Protein AF-A0AAW2SGB9-F1 (afdb_monomer)

Mean predicted aligned error: 7.98 Å

Organism: NCBI:txid2727402

pLDDT: mean 85.27, std 16.27, range [33.34, 97.31]

Structure (mmCIF, N/CA/C/O backbone):
data_AF-A0AAW2SGB9-F1
#
_entry.id   AF-A0AAW2SGB9-F1
#
loop_
_atom_site.group_PDB
_atom_site.id
_atom_site.type_symbol
_atom_site.label_atom_id
_atom_site.label_alt_id
_atom_site.label_comp_id
_atom_site.label_asym_id
_atom_site.label_entity_id
_atom_site.label_seq_id
_atom_site.pdbx_PDB_ins_code
_atom_site.Cartn_x
_atom_site.Cartn_y
_atom_site.Cartn_z
_atom_site.occupancy
_atom_site.B_iso_or_equiv
_atom_site.auth_seq_id
_atom_site.auth_comp_id
_atom_site.auth_asym_id
_atom_site.auth_atom_id
_atom_site.pdbx_PDB_model_num
ATOM 1 N N . MET A 1 1 ? -11.521 -12.055 -14.749 1.00 86.00 1 MET A N 1
ATOM 2 C CA . MET A 1 1 ? -11.370 -11.417 -13.420 1.00 86.00 1 MET A CA 1
ATOM 3 C C . MET A 1 1 ? -11.632 -12.453 -12.342 1.00 86.00 1 MET A C 1
ATOM 5 O O . MET A 1 1 ? -12.581 -13.210 -12.494 1.00 86.00 1 MET A O 1
ATOM 9 N N . ILE A 1 2 ? -10.814 -12.490 -11.291 1.00 93.00 2 ILE A N 1
ATOM 10 C CA . ILE A 1 2 ? -10.894 -13.455 -10.181 1.00 93.00 2 ILE A CA 1
ATOM 11 C C . ILE A 1 2 ? -11.077 -12.679 -8.872 1.00 93.00 2 ILE A C 1
ATOM 13 O O . ILE A 1 2 ? -10.474 -11.621 -8.699 1.00 93.00 2 ILE A O 1
ATOM 17 N N . SER A 1 3 ? -11.921 -13.174 -7.966 1.00 95.06 3 SER A N 1
ATOM 18 C CA . SER A 1 3 ? -12.119 -12.571 -6.642 1.00 95.06 3 SER A CA 1
ATOM 19 C C . SER A 1 3 ? -11.087 -13.114 -5.659 1.00 95.06 3 SER A C 1
ATOM 21 O O . SER A 1 3 ? -11.082 -14.310 -5.384 1.00 95.06 3 SER A O 1
ATOM 23 N N . LEU A 1 4 ? -10.241 -12.243 -5.113 1.00 95.56 4 LEU A N 1
ATOM 24 C CA . LEU A 1 4 ? -9.218 -12.602 -4.131 1.00 95.56 4 LEU A CA 1
ATOM 25 C C . LEU A 1 4 ? -9.355 -11.727 -2.884 1.00 95.56 4 LEU A C 1
ATOM 27 O O . LEU A 1 4 ? -9.757 -10.562 -2.964 1.00 95.56 4 LEU A O 1
ATOM 31 N N . ALA A 1 5 ? -9.008 -12.297 -1.732 1.00 96.25 5 ALA A N 1
ATOM 32 C CA . ALA A 1 5 ? -8.895 -11.548 -0.490 1.00 96.25 5 ALA A CA 1
ATOM 33 C C . ALA A 1 5 ? -7.574 -10.771 -0.491 1.00 96.25 5 ALA A C 1
ATOM 35 O O . ALA A 1 5 ? -6.503 -11.368 -0.590 1.00 96.25 5 ALA A O 1
ATOM 36 N N . LEU A 1 6 ? -7.650 -9.446 -0.366 1.00 95.88 6 LEU A N 1
ATOM 37 C CA . LEU A 1 6 ? -6.490 -8.601 -0.104 1.00 95.88 6 LEU A CA 1
ATOM 38 C C . LEU A 1 6 ? -6.520 -8.174 1.357 1.00 95.88 6 LEU A C 1
ATOM 40 O O . LEU A 1 6 ? -7.526 -7.635 1.819 1.00 95.88 6 LEU A O 1
ATOM 44 N N . THR A 1 7 ? -5.409 -8.370 2.055 1.00 96.06 7 THR A N 1
ATOM 45 C CA . THR A 1 7 ? -5.216 -7.935 3.438 1.00 96.06 7 THR A CA 1
ATOM 46 C C . THR A 1 7 ? -4.153 -6.846 3.487 1.00 96.06 7 THR A C 1
ATOM 48 O O . THR A 1 7 ? -3.061 -7.030 2.955 1.00 96.06 7 THR A O 1
ATOM 51 N N . LEU A 1 8 ? -4.469 -5.718 4.124 1.00 95.12 8 LEU A N 1
ATOM 52 C CA . LEU A 1 8 ? -3.550 -4.606 4.359 1.00 95.12 8 LEU A CA 1
ATOM 53 C C . LEU A 1 8 ? -3.314 -4.404 5.858 1.00 95.12 8 LEU A C 1
ATOM 55 O O . LEU A 1 8 ? -4.223 -4.584 6.673 1.00 95.12 8 LEU A O 1
ATOM 59 N N . GLY A 1 9 ? -2.093 -3.979 6.185 1.00 92.88 9 GLY A N 1
ATOM 60 C CA . GLY A 1 9 ? -1.633 -3.722 7.547 1.00 92.88 9 GLY A CA 1
ATOM 61 C C . GLY A 1 9 ? -1.335 -4.981 8.355 1.00 92.88 9 GLY A C 1
ATOM 62 O O . GLY A 1 9 ? -1.449 -6.114 7.885 1.00 92.88 9 GLY A O 1
ATOM 63 N N . THR A 1 10 ? -0.948 -4.750 9.601 1.00 91.81 10 THR A N 1
ATOM 64 C CA . THR A 1 10 ? -0.677 -5.769 10.616 1.00 91.81 10 THR A CA 1
ATOM 65 C C . THR A 1 10 ? -1.629 -5.574 11.790 1.00 91.81 10 THR A C 1
ATOM 67 O O . THR A 1 10 ? -2.245 -4.519 11.926 1.00 91.81 10 THR A O 1
ATOM 70 N N . GLU A 1 11 ? -1.773 -6.578 12.653 1.00 91.81 11 GLU A N 1
ATOM 71 C CA . GLU A 1 11 ? -2.553 -6.406 13.884 1.00 91.81 11 GLU A CA 1
ATOM 72 C C . GLU A 1 11 ? -1.978 -5.252 14.735 1.00 91.81 11 GLU A C 1
ATOM 74 O O . GLU A 1 11 ? -0.753 -5.088 14.770 1.00 91.81 11 GLU A O 1
ATOM 79 N N . PRO A 1 12 ? -2.823 -4.428 15.389 1.00 92.12 12 PRO A N 1
ATOM 80 C CA . PRO A 1 12 ? -4.289 -4.528 15.511 1.00 92.12 12 PRO A CA 1
ATOM 81 C C . PRO A 1 12 ? -5.089 -3.809 14.402 1.00 92.12 12 PRO A C 1
ATOM 83 O O . PRO A 1 12 ? -6.316 -3.756 14.446 1.00 92.12 12 PRO A O 1
ATOM 86 N N . THR A 1 13 ? -4.421 -3.210 13.414 1.00 94.75 13 THR A N 1
ATOM 87 C CA . THR A 1 13 ? -5.037 -2.377 12.362 1.00 94.75 13 THR A CA 1
ATOM 88 C C . THR A 1 13 ? -5.090 -3.096 11.015 1.00 94.75 13 THR A C 1
ATOM 90 O O . THR A 1 13 ? -5.010 -2.489 9.943 1.00 94.75 13 THR A O 1
ATOM 93 N N . ARG A 1 14 ? -5.241 -4.423 11.055 1.00 95.00 14 ARG A N 1
ATOM 94 C CA . ARG A 1 14 ? -5.366 -5.261 9.866 1.00 95.00 14 ARG A CA 1
ATOM 95 C C . ARG A 1 14 ? -6.764 -5.123 9.273 1.00 95.00 14 ARG A C 1
ATOM 97 O O . ARG A 1 14 ? -7.767 -5.187 9.981 1.00 95.00 14 ARG A O 1
ATOM 104 N N . ARG A 1 15 ? -6.853 -4.998 7.949 1.00 95.38 15 ARG A N 1
ATOM 105 C CA . ARG A 1 15 ? -8.132 -4.992 7.227 1.00 95.38 15 ARG A CA 1
ATOM 106 C C . ARG A 1 15 ? -8.055 -5.890 6.007 1.00 95.38 15 ARG A C 1
ATOM 108 O O . ARG A 1 15 ? -7.079 -5.842 5.267 1.00 95.38 15 ARG A O 1
ATOM 115 N N . THR A 1 16 ? -9.105 -6.675 5.782 1.00 96.38 16 THR A N 1
ATOM 116 C CA . THR A 1 16 ? -9.216 -7.572 4.626 1.00 96.38 16 THR A CA 1
ATOM 117 C C . THR A 1 16 ? -10.459 -7.230 3.817 1.00 96.38 16 THR A C 1
ATOM 119 O O . THR A 1 16 ? -11.523 -6.993 4.387 1.00 96.38 16 THR A O 1
ATOM 122 N N . CYS A 1 17 ? -10.334 -7.188 2.493 1.00 95.12 17 CYS A N 1
ATOM 123 C CA . CYS A 1 17 ? -11.444 -6.950 1.574 1.00 95.12 17 CYS A CA 1
ATOM 124 C C . CYS A 1 17 ? -11.392 -7.939 0.406 1.00 95.12 17 CYS A C 1
ATOM 126 O O . CYS A 1 17 ? -10.319 -8.238 -0.118 1.00 95.12 17 CYS A O 1
ATOM 128 N N . MET A 1 18 ? -12.561 -8.421 -0.019 1.00 96.94 18 MET A N 1
ATOM 129 C CA . MET A 1 18 ? -12.702 -9.217 -1.238 1.00 96.94 18 MET A CA 1
ATOM 130 C C . MET A 1 18 ? -12.755 -8.286 -2.445 1.00 96.94 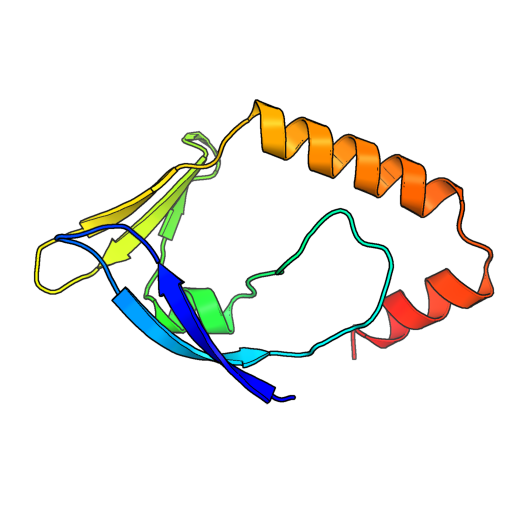18 MET A C 1
ATOM 132 O O . MET A 1 18 ? -13.646 -7.443 -2.540 1.00 96.94 18 MET A O 1
ATOM 136 N N . LEU A 1 19 ? -11.807 -8.437 -3.368 1.00 95.19 19 LEU A N 1
ATOM 137 C CA . LEU A 1 19 ? -11.667 -7.575 -4.539 1.00 95.19 19 LEU A CA 1
ATOM 138 C C . LEU A 1 19 ? -11.520 -8.405 -5.810 1.00 95.19 19 LEU A C 1
ATOM 140 O O . LEU A 1 19 ? -11.012 -9.524 -5.788 1.00 95.19 19 LEU A O 1
ATOM 144 N N . LYS A 1 20 ? -11.969 -7.842 -6.933 1.00 93.62 20 LYS A N 1
ATOM 145 C CA . LYS A 1 20 ? -11.801 -8.450 -8.254 1.00 93.62 20 LYS A CA 1
ATOM 146 C C . LYS A 1 20 ? -10.464 -8.012 -8.842 1.00 93.62 20 LYS A C 1
ATOM 148 O O . LYS A 1 20 ? -10.243 -6.819 -9.026 1.00 93.62 20 LYS A O 1
ATOM 153 N N . PHE A 1 21 ? -9.616 -8.977 -9.174 1.00 91.69 21 PHE A N 1
ATOM 154 C CA . PHE A 1 21 ? -8.329 -8.761 -9.823 1.00 91.69 21 PHE A CA 1
ATOM 155 C C . PHE A 1 21 ? -8.331 -9.310 -11.250 1.00 91.69 21 PHE A C 1
ATOM 157 O O . PHE A 1 21 ? -8.979 -10.317 -11.566 1.00 91.69 21 PHE A O 1
ATOM 164 N N . LEU A 1 22 ? -7.577 -8.641 -12.117 1.00 94.12 22 LEU A N 1
ATOM 165 C CA . LEU A 1 22 ? -7.121 -9.211 -13.374 1.00 94.12 22 LEU A CA 1
ATOM 166 C C . LEU A 1 22 ? -5.785 -9.904 -13.099 1.00 94.12 22 LEU A C 1
ATOM 168 O O . LEU A 1 22 ? -4.850 -9.263 -12.630 1.00 94.12 22 LEU A O 1
ATOM 172 N N . VAL A 1 23 ? -5.720 -11.207 -13.361 1.00 91.50 23 VAL A N 1
ATOM 173 C CA . VAL A 1 23 ? -4.474 -11.970 -13.273 1.00 91.50 23 VAL A CA 1
ATOM 174 C C . VAL A 1 23 ? -3.886 -12.024 -14.671 1.00 91.50 23 VAL A C 1
ATOM 176 O O . VAL A 1 23 ? -4.570 -12.431 -15.609 1.00 91.50 23 VAL A O 1
ATOM 179 N N . VAL A 1 24 ? -2.646 -11.569 -14.795 1.00 90.69 24 VAL A N 1
ATOM 180 C CA . VAL A 1 24 ? -1.911 -11.526 -16.054 1.00 90.69 24 VAL A CA 1
ATOM 181 C C . VAL A 1 24 ? -0.613 -12.288 -15.843 1.00 90.69 24 VAL A C 1
ATOM 183 O O . VAL A 1 24 ? 0.130 -11.984 -14.913 1.00 90.69 24 VAL A O 1
ATOM 186 N N . ASP A 1 25 ? -0.358 -13.277 -16.693 1.00 90.44 25 ASP A N 1
ATOM 187 C CA . ASP A 1 25 ? 0.879 -14.055 -16.675 1.00 90.44 25 ASP A CA 1
ATOM 188 C C . ASP A 1 25 ? 1.920 -13.373 -17.570 1.00 90.44 25 ASP A C 1
ATOM 190 O O . ASP A 1 25 ? 2.059 -13.683 -18.753 1.00 90.44 25 ASP A O 1
ATOM 194 N N . VAL A 1 26 ? 2.565 -12.336 -17.028 1.00 86.81 26 VAL A N 1
ATOM 195 C CA . VAL A 1 26 ? 3.609 -11.571 -17.722 1.00 86.81 26 VAL A CA 1
ATOM 196 C C . VAL A 1 26 ? 4.811 -11.332 -16.811 1.00 86.81 26 VAL A C 1
ATOM 198 O O . VAL A 1 26 ? 4.633 -11.061 -15.619 1.00 86.81 26 VAL A O 1
ATOM 201 N N . PRO A 1 27 ? 6.041 -11.333 -17.359 1.00 84.19 27 PRO A N 1
ATOM 202 C CA . PRO A 1 27 ? 7.215 -10.880 -16.627 1.00 84.19 27 PRO A CA 1
ATOM 203 C C . PRO A 1 27 ? 7.064 -9.404 -16.229 1.00 84.19 27 PRO A C 1
ATOM 205 O O . PRO A 1 27 ? 7.135 -8.496 -17.064 1.00 84.19 27 PRO A O 1
ATOM 208 N N . SER A 1 28 ? 6.859 -9.164 -14.936 1.00 84.38 28 SER A N 1
ATOM 209 C CA . SER A 1 28 ? 6.668 -7.840 -14.346 1.00 84.38 28 SER A CA 1
ATOM 210 C C . SER A 1 28 ? 7.529 -7.693 -13.096 1.00 84.38 28 SER A C 1
ATOM 212 O O . SER A 1 28 ? 7.735 -8.652 -12.359 1.00 84.38 28 SER A O 1
ATOM 214 N N . ALA A 1 29 ? 8.004 -6.474 -12.836 1.00 87.50 29 ALA A N 1
ATOM 215 C CA . ALA A 1 29 ? 8.672 -6.137 -11.577 1.00 87.50 29 ALA A CA 1
ATOM 216 C C . ALA A 1 29 ? 7.684 -5.972 -10.402 1.00 87.50 29 ALA A C 1
ATOM 218 O O . ALA A 1 29 ? 8.095 -5.727 -9.267 1.00 87.50 29 ALA A O 1
ATOM 219 N N . TYR A 1 30 ? 6.379 -6.064 -10.679 1.00 85.94 30 TYR A N 1
ATOM 220 C CA . TYR A 1 30 ? 5.300 -5.902 -9.714 1.00 85.94 30 TYR A CA 1
ATOM 221 C C . TYR A 1 30 ? 4.451 -7.166 -9.643 1.00 85.94 30 TYR A C 1
ATOM 223 O O . TYR A 1 30 ? 3.947 -7.635 -10.662 1.00 85.94 30 TYR A O 1
ATOM 231 N N . ASN A 1 31 ? 4.216 -7.645 -8.421 1.00 88.62 31 ASN A N 1
ATOM 232 C CA . ASN A 1 31 ? 3.325 -8.780 -8.166 1.00 88.62 31 ASN A CA 1
ATOM 233 C C . ASN A 1 31 ? 1.843 -8.382 -8.228 1.00 88.62 31 ASN A C 1
ATOM 235 O O . ASN A 1 31 ? 0.998 -9.181 -8.613 1.00 88.62 31 ASN A O 1
ATOM 239 N N . VAL A 1 32 ? 1.513 -7.153 -7.810 1.0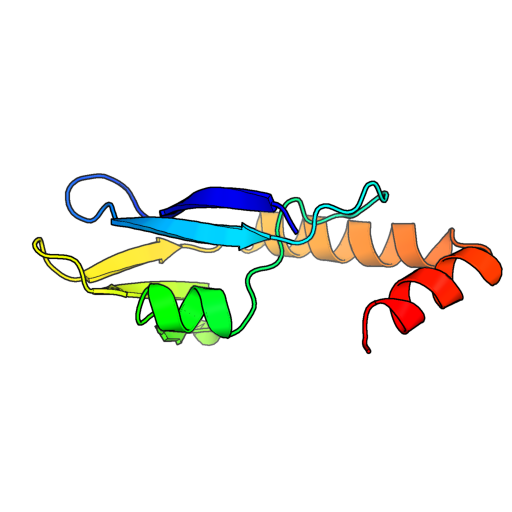0 90.94 32 VAL A N 1
ATOM 240 C CA . VAL A 1 32 ? 0.138 -6.641 -7.746 1.00 90.94 32 VAL A CA 1
ATOM 241 C C . VAL A 1 32 ? 0.139 -5.139 -8.024 1.00 90.94 32 VAL A C 1
ATOM 243 O O . VAL A 1 32 ? 0.964 -4.407 -7.479 1.00 90.94 32 VAL A O 1
ATOM 246 N N . ILE A 1 33 ? -0.823 -4.671 -8.822 1.00 91.88 33 ILE A N 1
ATOM 247 C CA . ILE A 1 33 ? -1.079 -3.246 -9.062 1.00 91.88 33 ILE A CA 1
ATOM 248 C C . ILE A 1 33 ? -2.437 -2.896 -8.452 1.00 91.88 33 ILE A C 1
ATOM 250 O O . ILE A 1 33 ? -3.472 -3.437 -8.842 1.00 91.88 33 ILE A O 1
ATOM 254 N N . LEU A 1 34 ? -2.440 -1.990 -7.474 1.00 93.44 34 LEU A N 1
ATOM 255 C CA . LEU A 1 34 ? -3.657 -1.553 -6.793 1.00 93.44 34 LEU A CA 1
ATOM 256 C C . LEU A 1 34 ? -4.196 -0.283 -7.449 1.00 93.44 34 LEU A C 1
ATOM 258 O O . LEU A 1 34 ? -3.642 0.802 -7.292 1.00 93.44 34 LEU A O 1
ATOM 262 N N . GLY A 1 35 ? -5.294 -0.425 -8.188 1.00 92.69 35 GLY A N 1
ATOM 263 C CA . GLY A 1 35 ? -5.994 0.707 -8.787 1.00 92.69 35 GLY A CA 1
ATOM 264 C C . GLY A 1 35 ? -6.917 1.445 -7.810 1.00 92.69 35 GLY A C 1
ATOM 265 O O . GLY A 1 35 ? -7.125 1.041 -6.663 1.00 92.69 35 GLY A O 1
ATOM 266 N N . ARG A 1 36 ? -7.563 2.501 -8.317 1.00 94.75 36 ARG A N 1
ATOM 267 C CA . ARG A 1 36 ? -8.571 3.294 -7.586 1.00 94.75 36 ARG A CA 1
ATOM 268 C C . ARG A 1 36 ? -9.701 2.465 -6.952 1.00 94.75 36 ARG A C 1
ATOM 270 O O . ARG A 1 36 ? -10.044 2.770 -5.814 1.00 94.75 36 ARG A O 1
ATOM 277 N N . PRO A 1 37 ? -10.267 1.420 -7.598 1.00 93.88 37 PRO A N 1
ATOM 278 C CA . PRO A 1 37 ? -11.323 0.615 -6.978 1.00 93.88 37 PRO A CA 1
ATOM 279 C C . PRO A 1 37 ? -10.886 -0.021 -5.654 1.00 93.88 37 PRO A C 1
ATOM 281 O O . PRO A 1 37 ? -11.620 0.033 -4.670 1.00 93.88 37 PRO A O 1
ATOM 284 N N . THR A 1 38 ? -9.665 -0.558 -5.611 1.00 94.62 38 THR A N 1
ATOM 285 C CA . THR A 1 38 ? -9.077 -1.134 -4.399 1.00 94.62 38 THR A CA 1
ATOM 286 C C . THR A 1 38 ? -8.874 -0.067 -3.331 1.00 94.62 38 THR A C 1
ATOM 288 O O . THR A 1 38 ? -9.307 -0.248 -2.197 1.00 94.62 38 THR A O 1
ATOM 291 N N . LEU A 1 39 ? -8.271 1.070 -3.690 1.00 95.62 39 LEU A N 1
ATOM 292 C CA . LEU A 1 39 ? -8.047 2.168 -2.745 1.00 95.62 39 LEU A CA 1
ATOM 293 C C . LEU A 1 39 ? -9.363 2.679 -2.145 1.00 95.62 39 LEU A C 1
ATOM 295 O O . LEU A 1 39 ? -9.446 2.869 -0.935 1.00 95.62 39 LEU A O 1
ATOM 299 N N . ASN A 1 40 ? -10.415 2.801 -2.956 1.00 95.75 40 ASN A N 1
ATOM 300 C CA . ASN A 1 40 ? -11.742 3.202 -2.493 1.00 95.75 40 ASN A CA 1
ATOM 301 C C . ASN A 1 40 ? -12.366 2.164 -1.552 1.00 95.75 40 ASN A C 1
ATOM 303 O O . ASN A 1 40 ? -12.944 2.541 -0.535 1.00 95.75 40 ASN A O 1
ATOM 307 N N . ALA A 1 41 ? -12.214 0.867 -1.839 1.00 95.81 41 ALA A N 1
ATOM 308 C CA . ALA A 1 41 ? -12.717 -0.199 -0.971 1.00 95.81 41 ALA A CA 1
ATOM 309 C C . ALA A 1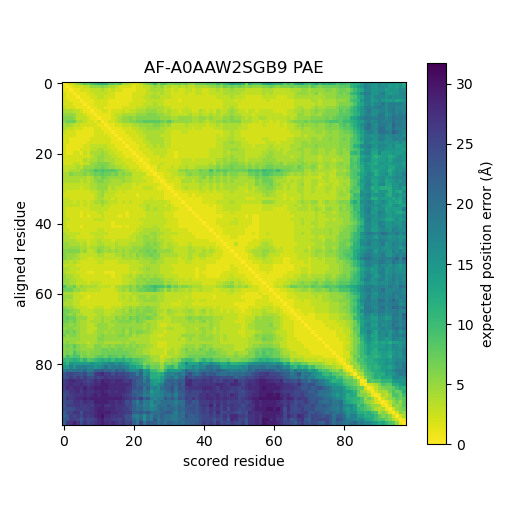 41 ? -12.075 -0.172 0.426 1.00 95.81 41 ALA A C 1
ATOM 311 O O . ALA A 1 41 ? -12.739 -0.452 1.425 1.00 95.81 41 ALA A O 1
ATOM 312 N N . PHE A 1 42 ? -10.801 0.219 0.507 1.00 96.00 42 PHE A N 1
ATOM 313 C CA . PHE A 1 42 ? -10.097 0.423 1.772 1.00 96.00 42 PHE A CA 1
ATOM 314 C C . PHE A 1 42 ? -10.281 1.821 2.367 1.00 96.00 42 PHE A C 1
ATOM 316 O O . PHE A 1 42 ? -9.833 2.039 3.486 1.00 96.00 42 PHE A O 1
ATOM 323 N N . GLN A 1 43 ? -10.928 2.757 1.661 1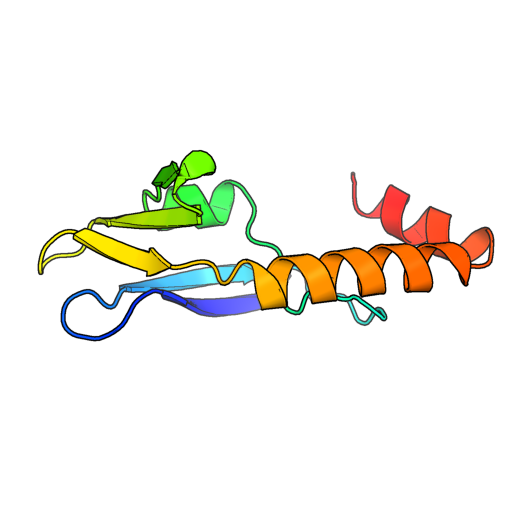.00 96.56 43 GLN A N 1
ATOM 324 C CA . GLN A 1 43 ? -10.934 4.187 2.005 1.00 96.56 43 GLN A CA 1
ATOM 325 C C . GLN A 1 43 ? -9.506 4.706 2.251 1.00 96.56 43 GLN A C 1
ATOM 327 O O . GLN A 1 43 ? -9.233 5.438 3.203 1.00 96.56 43 GLN A O 1
ATOM 332 N N . ALA A 1 44 ? -8.576 4.238 1.418 1.00 96.44 44 ALA A N 1
ATOM 333 C CA . ALA A 1 44 ? -7.159 4.453 1.604 1.00 96.44 44 ALA A CA 1
ATOM 334 C C . ALA A 1 44 ? -6.728 5.837 1.105 1.00 96.44 44 ALA A C 1
ATOM 336 O O . ALA A 1 44 ? -7.129 6.284 0.030 1.00 96.44 44 ALA A O 1
A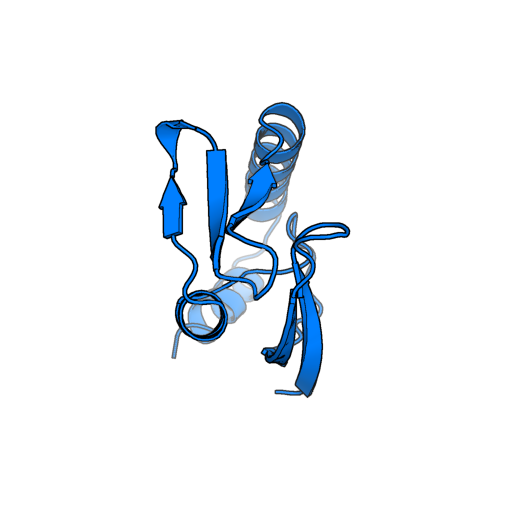TOM 337 N N . VAL A 1 45 ? -5.838 6.476 1.857 1.00 95.81 45 VAL A N 1
ATOM 338 C CA . VAL A 1 45 ? -5.167 7.722 1.494 1.00 95.81 45 VAL A CA 1
ATOM 339 C C . VAL A 1 45 ? -3.687 7.433 1.303 1.00 95.81 45 VAL A C 1
ATOM 341 O O . VAL A 1 45 ? -3.017 6.920 2.200 1.00 95.81 45 VAL A O 1
ATOM 344 N N . ILE A 1 46 ? -3.172 7.777 0.126 1.00 95.25 46 ILE A N 1
ATOM 345 C CA . ILE A 1 46 ? -1.764 7.604 -0.211 1.00 95.25 46 ILE A CA 1
ATOM 346 C C . ILE A 1 46 ? -1.038 8.930 -0.012 1.00 95.25 46 ILE A C 1
ATOM 348 O O . ILE A 1 46 ? -1.365 9.937 -0.634 1.00 95.25 46 ILE A O 1
ATOM 352 N N . SER A 1 47 ? -0.001 8.909 0.814 1.00 94.12 47 SER A N 1
ATOM 353 C CA . SER A 1 47 ? 0.958 9.994 0.953 1.00 94.12 47 SER A CA 1
ATOM 354 C C . SER A 1 47 ? 2.245 9.611 0.230 1.00 94.12 47 SER A C 1
ATOM 356 O O . SER A 1 47 ? 3.059 8.863 0.772 1.00 94.12 47 SER A O 1
ATOM 358 N N . MET A 1 48 ? 2.456 10.171 -0.962 1.00 88.56 48 MET A N 1
ATOM 359 C CA . MET A 1 48 ? 3.665 9.930 -1.762 1.00 88.56 48 MET A CA 1
ATOM 360 C C . MET A 1 48 ? 4.926 10.440 -1.074 1.00 88.56 48 MET A C 1
ATOM 362 O O . MET A 1 48 ? 5.907 9.709 -1.009 1.00 88.56 48 MET A O 1
ATOM 366 N N . TYR A 1 49 ? 4.865 11.636 -0.481 1.00 91.00 49 TYR A N 1
ATOM 367 C CA . TYR A 1 49 ? 6.002 12.239 0.218 1.00 91.00 49 TYR A CA 1
ATOM 368 C C . TYR A 1 49 ? 6.545 11.335 1.336 1.00 91.00 49 TYR A C 1
ATOM 370 O O . TYR A 1 49 ? 7.740 11.086 1.418 1.00 91.00 49 TYR A O 1
ATOM 378 N N . HIS A 1 50 ? 5.652 10.782 2.160 1.00 91.25 50 HIS A N 1
ATOM 379 C CA . HIS A 1 50 ? 6.030 9.861 3.238 1.00 91.25 50 HIS A CA 1
ATOM 380 C C . HIS A 1 50 ? 6.105 8.386 2.803 1.00 91.25 50 HIS A C 1
ATOM 382 O O . HIS A 1 50 ? 6.384 7.527 3.635 1.00 91.25 50 HIS A O 1
ATOM 388 N N . MET A 1 51 ? 5.801 8.079 1.535 1.00 92.69 51 MET A N 1
ATOM 389 C CA . MET A 1 51 ? 5.633 6.716 1.016 1.00 92.69 51 MET A CA 1
ATOM 390 C C . MET A 1 51 ? 4.743 5.838 1.909 1.00 92.69 51 MET A C 1
ATOM 392 O O . MET A 1 51 ? 5.085 4.704 2.226 1.00 92.69 5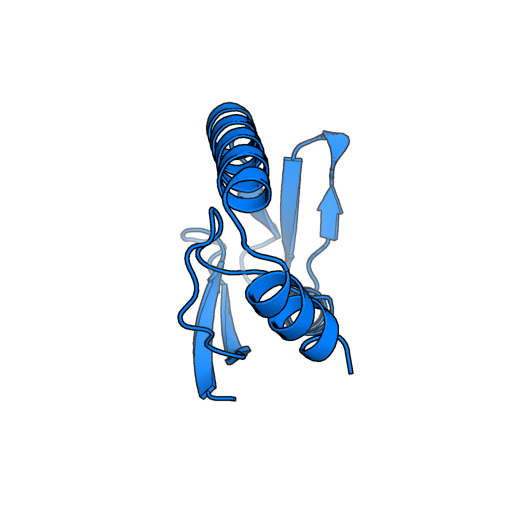1 MET A O 1
ATOM 396 N N . LYS A 1 52 ? 3.598 6.370 2.339 1.00 94.56 52 LYS A N 1
ATOM 397 C CA . LYS A 1 52 ? 2.670 5.698 3.259 1.00 94.56 52 LYS A CA 1
ATOM 398 C C . LYS A 1 52 ? 1.291 5.572 2.642 1.00 94.56 52 LYS A C 1
ATOM 400 O O . LYS A 1 52 ? 0.788 6.529 2.056 1.00 94.56 52 LYS A O 1
ATOM 405 N N . LEU A 1 53 ? 0.656 4.425 2.835 1.00 95.56 53 LEU A N 1
ATOM 406 C CA . LEU A 1 53 ? -0.760 4.215 2.554 1.00 95.56 53 LEU A CA 1
ATOM 407 C C . LEU A 1 53 ? -1.486 4.050 3.887 1.00 95.56 53 LEU A C 1
ATOM 409 O O . LEU A 1 53 ? -1.158 3.155 4.659 1.00 95.56 53 LEU A O 1
ATOM 413 N N . LYS A 1 54 ? -2.453 4.922 4.164 1.00 97.00 54 LYS A N 1
ATOM 414 C CA . LYS A 1 54 ? -3.257 4.899 5.390 1.00 97.00 54 LYS A CA 1
ATOM 415 C C . LYS A 1 54 ? -4.682 4.494 5.085 1.00 97.00 54 LYS A C 1
ATOM 417 O O . LYS A 1 54 ? -5.204 4.886 4.051 1.00 97.00 54 LYS A O 1
ATOM 422 N N . PHE A 1 55 ? -5.319 3.754 5.979 1.00 97.31 55 PHE A N 1
ATOM 423 C CA . PHE A 1 55 ? -6.704 3.321 5.816 1.00 97.31 55 PHE A CA 1
ATOM 424 C C . PHE A 1 55 ? -7.397 3.204 7.179 1.00 97.31 55 PHE A C 1
ATOM 426 O O . PHE A 1 55 ? -6.756 2.836 8.165 1.00 97.31 55 PHE A O 1
ATOM 433 N N . PRO A 1 56 ? -8.697 3.517 7.275 1.00 96.94 56 PRO A N 1
ATOM 434 C CA . PRO A 1 56 ? -9.437 3.357 8.516 1.00 96.94 56 PRO A CA 1
ATOM 435 C C . PRO A 1 56 ? -9.696 1.878 8.822 1.00 96.94 56 PRO A C 1
ATOM 437 O O . PRO A 1 56 ? -10.029 1.076 7.938 1.00 96.94 56 PRO A O 1
ATOM 440 N N . THR A 1 57 ? -9.589 1.542 10.104 1.00 96.06 57 THR A N 1
ATOM 441 C CA . THR A 1 57 ? -9.951 0.254 10.704 1.00 96.06 57 THR A CA 1
ATOM 442 C C . THR A 1 57 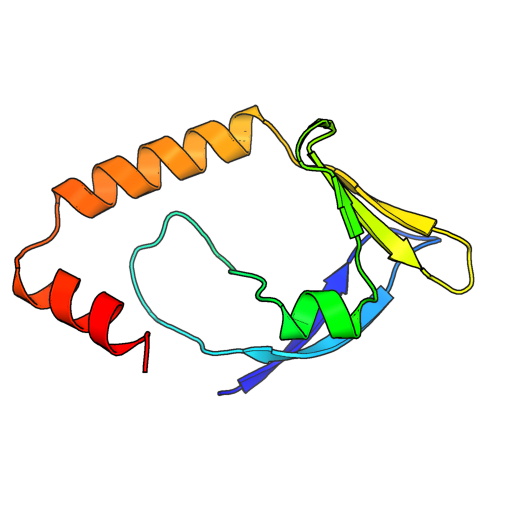? -10.708 0.482 12.017 1.00 96.06 57 THR A C 1
ATOM 444 O O . THR A 1 57 ? -10.604 1.568 12.591 1.00 96.06 57 THR A O 1
ATOM 447 N N . PRO A 1 58 ? -11.446 -0.515 12.540 1.00 92.38 58 PRO A N 1
ATOM 448 C CA . PRO A 1 58 ? -12.102 -0.388 13.844 1.00 92.38 58 PRO A CA 1
ATOM 449 C C . PRO A 1 58 ? -11.131 -0.083 14.998 1.00 92.38 58 PRO A C 1
ATOM 451 O O . PRO A 1 58 ? -11.517 0.567 15.962 1.00 92.38 58 PRO A O 1
ATOM 454 N N . GLY A 1 59 ? -9.868 -0.516 14.885 1.00 90.44 59 GLY A N 1
ATOM 455 C CA . GLY A 1 59 ? -8.806 -0.270 15.867 1.00 90.44 59 GLY A CA 1
ATOM 456 C C . GLY A 1 59 ? -8.030 1.038 15.668 1.00 90.44 59 GLY A C 1
ATOM 457 O O . GLY A 1 59 ? -7.021 1.244 16.335 1.00 90.44 59 GLY A O 1
ATOM 458 N N . GLY A 1 60 ? -8.447 1.905 14.738 1.00 94.75 60 GLY A N 1
ATOM 459 C CA . GLY A 1 60 ? -7.759 3.154 14.405 1.00 94.75 60 GLY A CA 1
ATOM 460 C C . GLY A 1 60 ? -7.287 3.197 12.952 1.00 94.75 60 GLY A C 1
ATOM 461 O O . GLY A 1 60 ? -7.899 2.612 12.059 1.00 94.75 60 GLY A O 1
ATOM 462 N N . VAL A 1 61 ? -6.199 3.914 12.681 1.00 96.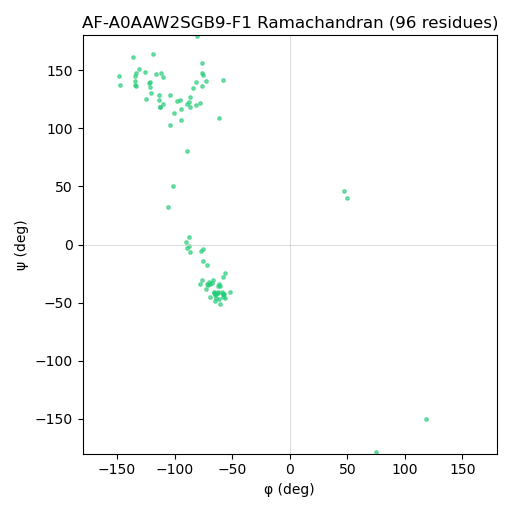19 61 VAL A N 1
ATOM 463 C CA . VAL A 1 61 ? -5.670 4.064 11.317 1.00 96.19 61 VAL A CA 1
ATOM 464 C C . VAL A 1 61 ? -4.590 3.017 11.072 1.00 96.19 61 VAL A C 1
ATOM 466 O O . VAL A 1 61 ? -3.548 3.034 11.723 1.00 96.19 61 VAL A O 1
ATOM 469 N N . GLY A 1 62 ? -4.839 2.120 10.120 1.00 96.44 62 GLY A N 1
ATOM 470 C CA . GLY A 1 62 ? -3.830 1.209 9.596 1.00 96.44 62 GLY A CA 1
ATOM 471 C C . GLY A 1 62 ? -2.891 1.929 8.639 1.00 96.44 62 GLY A C 1
ATOM 472 O O . GLY A 1 62 ? -3.292 2.867 7.945 1.00 96.44 62 GLY A O 1
ATOM 473 N N . GLU A 1 63 ? -1.634 1.496 8.608 1.00 95.81 63 GLU A N 1
ATOM 474 C CA . GLU A 1 63 ? -0.598 2.066 7.753 1.00 95.81 63 GLU A CA 1
ATOM 475 C C . GLU A 1 63 ? 0.190 0.953 7.058 1.00 95.81 63 GLU A C 1
ATOM 477 O O . GLU A 1 63 ? 0.563 -0.046 7.670 1.00 95.81 63 GLU A O 1
ATOM 482 N N . VAL A 1 64 ? 0.453 1.142 5.769 1.00 94.56 64 VAL A N 1
ATOM 483 C CA . VAL A 1 64 ? 1.440 0.378 5.010 1.00 94.56 64 VAL A CA 1
ATOM 484 C C . VAL A 1 64 ? 2.568 1.331 4.643 1.00 94.56 64 VAL A C 1
ATOM 486 O O . VAL A 1 64 ? 2.348 2.323 3.942 1.00 94.56 64 VAL A O 1
ATOM 489 N N . GLN A 1 65 ? 3.770 1.030 5.128 1.00 94.44 65 GLN A N 1
ATOM 490 C CA . GLN A 1 65 ? 4.984 1.771 4.810 1.00 94.44 65 GLN A CA 1
ATOM 491 C C . GLN A 1 65 ? 5.607 1.210 3.531 1.00 94.44 65 GLN A C 1
ATOM 493 O O . GLN A 1 65 ? 5.864 0.013 3.421 1.00 94.44 65 GLN A O 1
ATOM 498 N N . GLY A 1 66 ? 5.867 2.084 2.566 1.00 91.81 66 GLY A N 1
ATOM 499 C CA . GLY A 1 66 ? 6.660 1.762 1.391 1.00 91.81 66 GLY A CA 1
ATOM 500 C C . GLY A 1 66 ? 8.147 1.699 1.730 1.00 91.81 66 GLY A C 1
ATOM 501 O O . GLY A 1 66 ? 8.636 2.472 2.556 1.00 91.81 66 GLY A O 1
ATOM 502 N N . ASP A 1 67 ? 8.864 0.807 1.050 1.00 90.69 67 ASP A N 1
ATOM 503 C CA . ASP A 1 67 ? 10.319 0.676 1.125 1.00 90.69 67 ASP A CA 1
ATOM 504 C C . ASP A 1 67 ? 10.956 1.361 -0.104 1.00 90.69 67 ASP A C 1
ATOM 506 O O . ASP A 1 67 ? 10.773 0.886 -1.234 1.00 90.69 67 ASP A O 1
ATOM 510 N N . PRO A 1 68 ? 11.699 2.472 0.072 1.00 87.88 68 PRO A N 1
ATOM 511 C CA . PRO A 1 68 ? 12.353 3.180 -1.028 1.00 87.88 68 PRO A CA 1
ATOM 512 C C . PRO A 1 68 ? 13.378 2.335 -1.790 1.00 87.88 68 PRO A C 1
ATOM 514 O O . PRO A 1 68 ? 13.498 2.466 -3.010 1.00 87.88 68 PRO A O 1
ATOM 517 N N . LEU A 1 69 ? 14.115 1.458 -1.101 1.00 91.25 69 LEU A N 1
ATOM 518 C CA . LEU A 1 69 ? 15.134 0.616 -1.724 1.00 91.25 69 LEU A CA 1
ATOM 519 C C . LEU A 1 69 ? 14.481 -0.434 -2.616 1.00 91.25 69 LEU A C 1
ATOM 521 O O . LEU A 1 69 ? 14.906 -0.612 -3.759 1.00 91.25 69 LEU A O 1
ATOM 525 N N . GLN A 1 70 ? 13.429 -1.091 -2.126 1.00 89.12 70 GLN A N 1
ATOM 526 C CA . GLN A 1 70 ? 12.662 -2.050 -2.928 1.00 89.12 70 GLN A CA 1
ATOM 527 C C . GLN A 1 70 ? 11.952 -1.354 -4.088 1.00 89.12 70 GLN A C 1
ATOM 529 O O . GLN A 1 70 ? 12.030 -1.819 -5.221 1.00 89.12 70 GLN A O 1
ATOM 534 N N . SER A 1 71 ? 11.364 -0.181 -3.846 1.00 87.62 71 SER A N 1
ATOM 535 C CA . SER A 1 71 ? 10.712 0.617 -4.892 1.00 87.62 71 SER A CA 1
ATOM 536 C C . SER A 1 71 ? 11.685 0.966 -6.023 1.00 87.62 71 SER A C 1
ATOM 538 O O . SER A 1 71 ? 11.351 0.828 -7.201 1.00 87.62 71 SER A O 1
ATOM 540 N N . ARG A 1 72 ? 12.923 1.353 -5.683 1.00 90.75 72 ARG A N 1
ATOM 541 C CA . ARG A 1 72 ? 13.974 1.635 -6.669 1.00 90.75 72 ARG A CA 1
ATOM 542 C C . ARG A 1 72 ? 14.395 0.383 -7.438 1.00 90.75 72 ARG A C 1
ATOM 544 O O . ARG A 1 72 ? 14.591 0.470 -8.648 1.00 90.75 72 ARG A O 1
ATOM 551 N N . LYS A 1 73 ? 14.537 -0.763 -6.762 1.00 90.94 73 LYS A N 1
ATOM 552 C CA . LYS A 1 73 ? 14.860 -2.044 -7.413 1.00 90.94 73 LYS A CA 1
ATOM 553 C C . LYS A 1 73 ? 13.777 -2.429 -8.422 1.00 90.94 73 LYS A C 1
ATOM 555 O O . LYS A 1 73 ? 14.110 -2.616 -9.588 1.00 90.94 73 LYS A O 1
ATOM 560 N N . CYS A 1 74 ? 12.507 -2.417 -8.011 1.00 88.31 74 CYS A N 1
ATOM 561 C CA . CYS A 1 74 ? 11.371 -2.692 -8.894 1.00 88.31 74 CYS A CA 1
ATOM 562 C C . CYS A 1 74 ? 11.344 -1.746 -10.100 1.00 88.31 74 CYS A C 1
ATOM 564 O O . CYS A 1 74 ? 11.139 -2.193 -11.223 1.00 88.31 74 CYS A O 1
ATOM 566 N N . TYR A 1 75 ? 11.603 -0.450 -9.902 1.00 89.12 75 TYR A N 1
ATOM 567 C CA . TYR A 1 75 ? 11.659 0.507 -11.010 1.00 89.12 75 TYR A CA 1
ATOM 568 C C . TYR A 1 75 ? 12.770 0.174 -12.019 1.00 89.12 75 TYR A C 1
ATOM 570 O O . TYR A 1 75 ? 12.528 0.140 -13.223 1.00 89.12 75 TYR A O 1
ATOM 578 N N . ILE A 1 76 ? 13.985 -0.117 -11.542 1.00 91.25 76 ILE A N 1
ATOM 579 C CA . ILE A 1 76 ? 15.112 -0.485 -12.412 1.00 91.25 76 ILE A CA 1
ATOM 580 C C . ILE A 1 76 ? 14.808 -1.779 -13.177 1.00 91.25 76 ILE A C 1
ATOM 582 O O . ILE A 1 76 ? 15.107 -1.872 -14.368 1.00 91.25 76 ILE A O 1
ATOM 586 N N . GLU A 1 77 ? 14.212 -2.771 -12.517 1.00 89.38 77 GLU A N 1
ATOM 587 C CA . GLU A 1 77 ? 13.808 -4.025 -13.156 1.00 89.38 77 GLU A CA 1
ATOM 588 C C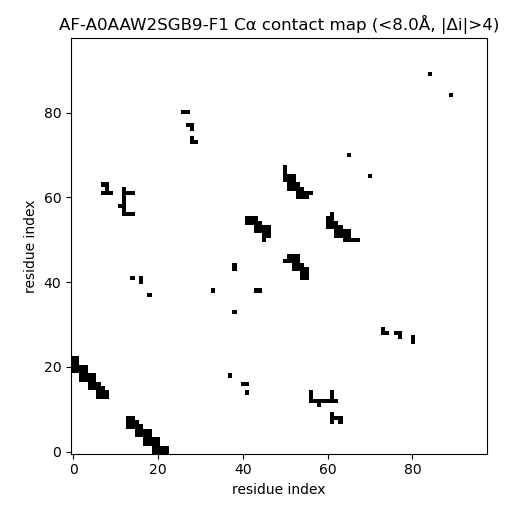 . GLU A 1 77 ? 12.709 -3.814 -14.197 1.00 89.38 77 GLU A C 1
ATOM 590 O O . GLU A 1 77 ? 12.825 -4.334 -15.304 1.00 89.38 77 GLU A O 1
ATOM 595 N N . ALA A 1 78 ? 11.698 -2.995 -13.899 1.00 86.12 78 ALA A N 1
ATOM 596 C CA . ALA A 1 78 ? 10.640 -2.655 -14.846 1.00 86.12 78 ALA A CA 1
ATOM 597 C C . ALA A 1 78 ? 11.211 -2.010 -16.119 1.00 86.12 78 ALA A C 1
ATOM 599 O O . ALA A 1 78 ? 10.864 -2.421 -17.226 1.00 86.12 78 ALA A O 1
ATOM 600 N N . VAL A 1 79 ? 12.142 -1.059 -15.975 1.00 87.00 79 VAL A N 1
ATOM 601 C CA . VAL A 1 79 ? 12.802 -0.392 -17.111 1.00 87.00 79 VAL A CA 1
ATOM 602 C C . VAL A 1 79 ? 13.639 -1.378 -17.931 1.00 87.00 79 VAL A C 1
ATOM 604 O O . VAL A 1 79 ? 13.529 -1.410 -19.156 1.00 87.00 79 VAL A O 1
ATOM 607 N N . ARG A 1 80 ? 14.442 -2.223 -17.273 1.00 85.00 80 ARG A N 1
ATOM 608 C CA . ARG A 1 80 ? 15.263 -3.241 -17.954 1.00 85.00 80 ARG A CA 1
ATOM 609 C C . ARG A 1 80 ? 14.412 -4.258 -18.706 1.00 85.00 80 ARG A C 1
ATOM 611 O O . ARG A 1 80 ? 14.764 -4.648 -19.816 1.00 85.00 80 ARG A O 1
ATOM 618 N N . ASN A 1 81 ? 13.306 -4.687 -18.107 1.00 76.75 81 ASN A N 1
ATOM 619 C CA . ASN A 1 81 ? 12.398 -5.645 -18.722 1.00 76.75 81 ASN A CA 1
ATOM 620 C C . ASN A 1 81 ? 11.636 -5.011 -19.890 1.00 76.75 81 ASN A C 1
ATOM 622 O O . ASN A 1 81 ? 11.446 -5.675 -20.902 1.00 76.75 81 ASN A O 1
ATOM 626 N N . GLY A 1 82 ? 11.283 -3.724 -19.807 1.00 68.25 82 GLY A N 1
ATOM 627 C CA . GLY A 1 82 ? 10.693 -2.975 -20.919 1.00 68.25 82 GLY A CA 1
ATOM 628 C C . GLY A 1 82 ? 11.620 -2.850 -22.134 1.00 68.25 82 GLY A C 1
ATOM 629 O O . GLY A 1 82 ? 11.158 -2.951 -23.265 1.00 68.25 82 GLY A O 1
ATOM 630 N N . GLN A 1 83 ? 12.932 -2.711 -21.918 1.00 60.03 83 GLN A N 1
ATOM 631 C CA . GLN A 1 83 ? 13.934 -2.635 -22.994 1.00 60.03 83 GLN A CA 1
ATOM 632 C C . GLN A 1 83 ? 14.186 -3.969 -23.716 1.00 60.03 83 GLN A C 1
ATOM 634 O O . GLN A 1 83 ? 14.747 -3.970 -24.808 1.00 60.03 83 GLN A O 1
ATOM 639 N N . LYS A 1 84 ? 13.788 -5.103 -23.126 1.00 55.12 84 LYS A N 1
ATOM 640 C CA . LYS A 1 84 ? 13.948 -6.441 -23.724 1.00 55.12 84 LYS A CA 1
ATOM 641 C C . LYS A 1 84 ? 12.768 -6.875 -24.603 1.00 55.12 84 LYS A C 1
ATOM 643 O O . LYS A 1 84 ? 12.828 -7.962 -25.170 1.00 55.12 84 LYS A O 1
ATOM 648 N N . ARG A 1 85 ? 11.704 -6.073 -24.701 1.00 56.50 85 ARG A N 1
ATOM 649 C CA . ARG A 1 85 ? 10.455 -6.476 -25.366 1.00 56.50 85 ARG A CA 1
ATOM 650 C C . ARG A 1 85 ? 10.522 -6.273 -26.875 1.00 56.50 85 ARG A C 1
ATOM 652 O O . ARG A 1 85 ? 10.937 -5.220 -27.357 1.00 56.50 85 ARG A O 1
ATOM 659 N N . SER A 1 86 ? 10.065 -7.281 -27.614 1.00 52.75 86 SER A N 1
ATOM 660 C CA . SER A 1 86 ? 9.788 -7.157 -29.049 1.00 52.75 86 SER A CA 1
ATOM 661 C C . SER A 1 86 ? 8.469 -6.385 -29.273 1.00 52.75 86 SER A C 1
ATOM 663 O O . SER A 1 86 ? 7.624 -6.362 -28.372 1.00 52.75 86 SER A O 1
ATOM 665 N N . PRO A 1 87 ? 8.253 -5.735 -30.437 1.00 54.84 87 PRO A N 1
ATOM 666 C CA . PRO A 1 87 ? 7.107 -4.838 -30.668 1.00 54.84 87 PRO A CA 1
ATOM 667 C C . PRO A 1 87 ? 5.717 -5.461 -30.429 1.00 54.84 87 PRO A C 1
ATOM 669 O O . PRO A 1 87 ? 4.768 -4.742 -30.125 1.00 54.84 87 PRO A O 1
ATOM 672 N N . ASP A 1 88 ? 5.597 -6.787 -30.530 1.00 52.00 88 ASP A N 1
ATOM 673 C CA . ASP A 1 88 ? 4.346 -7.543 -30.362 1.00 52.00 88 ASP A CA 1
ATOM 674 C C . ASP A 1 88 ? 3.881 -7.600 -28.885 1.00 52.00 88 ASP A C 1
ATOM 676 O O . ASP A 1 88 ? 2.695 -7.497 -28.570 1.00 52.00 88 ASP A O 1
ATOM 680 N N . GLU A 1 89 ? 4.820 -7.646 -27.932 1.00 56.72 89 GLU A N 1
ATOM 681 C CA . GLU A 1 89 ? 4.516 -7.722 -26.492 1.00 56.72 89 GLU A CA 1
ATOM 682 C C . GLU A 1 89 ? 4.054 -6.379 -25.912 1.00 56.72 89 GLU A C 1
ATOM 684 O O . GLU A 1 89 ? 3.215 -6.342 -25.009 1.00 56.72 89 GLU A O 1
ATOM 689 N N . ALA A 1 90 ? 4.543 -5.267 -26.467 1.00 54.44 90 ALA A N 1
ATOM 690 C CA . ALA A 1 90 ? 4.123 -3.919 -26.086 1.00 54.44 90 ALA A CA 1
ATOM 691 C C . ALA A 1 90 ? 2.656 -3.634 -26.466 1.00 54.44 90 ALA A C 1
ATOM 693 O O . ALA A 1 90 ? 1.957 -2.898 -25.764 1.00 54.44 90 ALA A O 1
ATOM 694 N N . LEU A 1 91 ? 2.158 -4.257 -27.542 1.00 51.59 91 LEU A N 1
ATOM 695 C CA . LEU A 1 91 ? 0.775 -4.096 -27.993 1.00 51.59 91 LEU A CA 1
ATOM 696 C C . LEU A 1 91 ? -0.224 -4.757 -27.026 1.00 51.59 91 LEU A C 1
ATOM 698 O O . LEU A 1 91 ? -1.315 -4.227 -26.817 1.00 51.59 91 LEU A O 1
ATOM 702 N N . LYS A 1 92 ? 0.156 -5.861 -26.366 1.00 53.66 92 LYS A N 1
ATOM 703 C CA . LYS A 1 92 ? -0.694 -6.557 -25.380 1.00 53.66 92 LYS A CA 1
ATOM 704 C C . LYS A 1 92 ? -0.896 -5.750 -24.092 1.00 53.66 92 LYS A C 1
ATOM 706 O O . LYS A 1 92 ? -1.986 -5.776 -23.527 1.00 53.66 92 LYS A O 1
ATOM 711 N N . GLU A 1 93 ? 0.114 -4.993 -23.662 1.00 50.88 93 GLU A N 1
ATOM 712 C CA . GLU A 1 93 ? 0.031 -4.114 -22.485 1.00 50.88 93 GLU A CA 1
ATOM 713 C C . GLU A 1 93 ? -0.826 -2.866 -22.772 1.00 50.88 93 GLU A C 1
ATOM 715 O O . GLU A 1 93 ? -1.658 -2.480 -21.951 1.00 50.88 93 GLU A O 1
ATOM 720 N N . ALA A 1 94 ? -0.727 -2.302 -23.983 1.00 42.97 94 ALA A N 1
ATOM 721 C CA . ALA A 1 94 ? -1.593 -1.207 -24.430 1.00 42.97 94 ALA A CA 1
ATOM 722 C C . ALA A 1 94 ? -3.063 -1.639 -24.612 1.00 42.97 94 ALA A C 1
ATOM 724 O O . ALA A 1 94 ? -3.980 -0.861 -24.346 1.00 42.97 94 ALA A O 1
ATOM 725 N N . LEU A 1 95 ? -3.306 -2.890 -25.015 1.00 50.38 95 LEU A N 1
ATOM 726 C CA . LEU A 1 95 ? -4.652 -3.458 -25.162 1.00 50.38 95 LEU A CA 1
ATOM 727 C C . LEU A 1 95 ? -5.324 -3.811 -23.823 1.00 50.38 95 LEU A C 1
ATOM 729 O O . LEU A 1 95 ? -6.541 -3.973 -23.796 1.00 50.38 95 LEU A O 1
ATOM 733 N N . SER A 1 96 ? -4.575 -3.865 -22.714 1.00 47.03 96 SER A N 1
ATOM 734 C CA . SER A 1 96 ? -5.142 -3.971 -21.358 1.00 47.03 96 SER A CA 1
ATOM 735 C C . SER A 1 96 ? -5.696 -2.635 -20.833 1.00 47.03 96 SER A C 1
ATOM 737 O O . SER A 1 96 ? -6.293 -2.604 -19.756 1.00 47.03 96 SER A O 1
ATOM 739 N N . CYS A 1 97 ? -5.503 -1.541 -21.578 1.00 33.81 97 CYS A N 1
ATOM 740 C CA . CYS A 1 97 ? -6.036 -0.210 -21.297 1.00 33.81 97 CYS A CA 1
ATOM 741 C C . CYS A 1 97 ? -7.272 0.082 -22.178 1.00 33.81 97 CYS A C 1
ATOM 743 O O . CYS A 1 97 ? -7.339 1.108 -22.859 1.00 33.81 97 CYS A O 1
ATOM 745 N N . LYS A 1 98 ? -8.238 -0.844 -22.199 1.00 33.34 98 LYS A N 1
ATOM 746 C CA . LYS A 1 98 ? -9.593 -0.636 -22.734 1.00 33.34 98 LYS A CA 1
ATOM 747 C C . LYS A 1 98 ? -10.641 -1.065 -21.719 1.00 33.34 98 LYS A C 1
ATOM 749 O O . LYS A 1 98 ? -10.425 -2.107 -21.062 1.00 33.34 98 LYS A O 1
#

Nearest PDB structures (foldseek):
  1wdt-assembly1_A  TM=4.548E-01  e=1.784E+00  Thermus thermophilus
  3kif-assembly1_C  TM=3.303E-01  e=4.985E+00  synthetic construct

Sequence (98 aa):
MISLALTLGTEPTRRTCMLKFLVVDVPSAYNVILGRPTLNAFQAVISMYHMKLKFPTPGGVGEVQGDPLQSRKCYIEAVRNGQKRSPDEALKEALSCK

Secondary structure (DSSP, 8-state):
-EEEEEEES-TTS-EEEEEEE----S--S-S----HHHHHHHT-EEETTTTEEEEEETTEEEEEE--HHHHHHHHHHHHHHHHT--HHHHHHHHHT--

Radius of gyration: 15.84 Å; Cα contacts (8 Å, |Δi|>4): 108; chains: 1; bounding box: 28×26×46 Å

Solvent-accessible surface area (backbone atoms only — not comparable to full-atom values): 6045 Å² total; per-residue (Å²): 119,46,80,44,80,48,74,46,53,52,86,82,24,51,49,75,47,82,42,79,39,80,86,75,98,64,100,61,59,60,96,75,84,86,52,68,72,56,35,58,76,46,60,46,48,76,38,73,94,77,36,32,39,34,26,73,39,98,72,40,77,16,58,42,79,63,55,70,68,58,52,51,49,32,51,54,46,38,54,56,55,60,73,70,56,56,80,73,62,58,51,58,62,58,62,68,73,114

Foldseek 3Di:
DDWDWDWAADPPFIDIDTDDDDDDPDDALDPDDDDPVNCVVQVWDADPVQQWIWGDDPVGIGIDHDDPVSVVVRVVSRVVVVVPDDPVVVVVVVVVVD